Protein AF-A0A1B6KWE9-F1 (afdb_monomer_lite)

Secondary structure (DSSP, 8-state):
-HHHHHHHHHHHHHHHHHHHHHHHHHHHHHHHHHHHHHHHHHHHHHHHHHHHHHHHHHHHHHHHHHHHHHHHHHHHHHHHHHHHHHHHH-SSPPPPPPGGGGGGGGSS---TTTS-----PPP-

Sequence (124 aa):
NSFQRWLESKRREQTQRRLEQEQGRRMEAEQEIMKKETAKLSYALWKHKKDQEKKANELKERQLREEQERQKRVKQQQSQERVTQWMRSSKVKPRPVPSNLGLQSLHGNQPKGFLNSQPWVDPV

Radius of gyration: 43.25 Å; chains: 1; bounding box: 79×37×118 Å

Structure (mmCIF, N/CA/C/O backbone):
data_AF-A0A1B6KWE9-F1
#
_entry.id   AF-A0A1B6KWE9-F1
#
loop_
_atom_site.group_PDB
_atom_site.id
_atom_site.type_symbol
_atom_site.label_atom_id
_atom_site.label_alt_id
_atom_site.label_comp_id
_atom_site.label_asym_id
_atom_site.label_entity_id
_atom_site.label_seq_id
_atom_site.pdbx_PDB_ins_code
_atom_site.Cartn_x
_atom_site.Cartn_y
_atom_site.Cartn_z
_atom_site.occupancy
_atom_site.B_iso_or_equiv
_atom_site.auth_seq_id
_atom_site.auth_comp_id
_atom_site.auth_asym_id
_atom_site.auth_atom_id
_atom_site.pdbx_PDB_model_num
ATOM 1 N N . ASN A 1 1 ? 37.728 7.549 -64.581 1.00 65.94 1 ASN A N 1
ATOM 2 C CA . ASN A 1 1 ? 37.371 6.520 -63.572 1.00 65.94 1 ASN A CA 1
ATOM 3 C C . ASN A 1 1 ? 36.117 6.878 -62.775 1.00 65.94 1 ASN A C 1
ATOM 5 O O . ASN A 1 1 ? 36.203 7.220 -61.602 1.00 65.94 1 ASN A O 1
ATOM 9 N N . SER A 1 2 ? 34.936 6.783 -63.391 1.00 84.25 2 SER A N 1
ATOM 10 C CA . SER A 1 2 ? 33.629 6.951 -62.723 1.00 84.25 2 SER A CA 1
ATOM 11 C C . SER A 1 2 ? 33.244 5.736 -61.865 1.00 84.25 2 SER A C 1
ATOM 13 O O . SER A 1 2 ? 32.685 5.891 -60.784 1.00 84.25 2 SER A O 1
ATOM 15 N N . PHE A 1 3 ? 33.617 4.531 -62.303 1.00 91.62 3 PHE A N 1
ATOM 16 C CA . PHE A 1 3 ? 33.304 3.273 -61.622 1.00 91.62 3 PHE A CA 1
ATOM 17 C C . PHE A 1 3 ? 33.958 3.137 -60.234 1.00 91.62 3 PHE A C 1
ATOM 19 O O . PHE A 1 3 ? 33.297 2.752 -59.275 1.00 91.62 3 PHE A O 1
ATOM 26 N N . GLN A 1 4 ? 35.229 3.532 -60.090 1.00 90.94 4 GLN A N 1
ATOM 27 C CA . GLN A 1 4 ? 35.928 3.506 -58.794 1.00 90.94 4 GLN A CA 1
ATOM 28 C C . GLN A 1 4 ? 35.265 4.433 -57.763 1.00 90.94 4 GLN A C 1
ATOM 30 O O . GLN A 1 4 ? 35.043 4.031 -56.623 1.00 90.94 4 GLN A O 1
ATOM 35 N N . ARG A 1 5 ? 34.859 5.640 -58.182 1.00 90.38 5 ARG A N 1
ATOM 36 C CA . ARG A 1 5 ? 34.135 6.591 -57.321 1.00 90.38 5 ARG A CA 1
ATOM 37 C C . ARG A 1 5 ? 32.779 6.041 -56.872 1.00 90.38 5 ARG A C 1
ATOM 39 O O . ARG A 1 5 ? 32.384 6.236 -55.725 1.00 90.38 5 ARG A O 1
ATOM 46 N N . TRP A 1 6 ? 32.080 5.325 -57.754 1.00 94.00 6 TRP A N 1
ATOM 47 C CA . TRP A 1 6 ? 30.818 4.666 -57.416 1.00 94.00 6 TRP A CA 1
ATOM 48 C C . TRP A 1 6 ? 31.005 3.540 -56.389 1.00 94.00 6 TRP A C 1
ATOM 50 O O . TRP A 1 6 ? 30.255 3.479 -55.415 1.00 94.00 6 TRP A O 1
ATOM 60 N N . LEU A 1 7 ? 32.036 2.701 -56.541 1.00 93.75 7 LEU A N 1
ATOM 61 C CA . LEU A 1 7 ? 32.350 1.646 -55.568 1.00 93.75 7 LEU A CA 1
ATOM 62 C C . LEU A 1 7 ? 32.675 2.210 -54.178 1.00 93.75 7 LEU A C 1
ATOM 64 O O . LEU A 1 7 ? 32.203 1.681 -53.170 1.00 93.75 7 LEU A O 1
ATOM 68 N N . GLU A 1 8 ? 33.443 3.298 -54.107 1.00 93.25 8 GLU A N 1
ATOM 69 C CA . GLU A 1 8 ? 33.732 3.979 -52.840 1.00 93.25 8 GLU A CA 1
ATOM 70 C C . GLU A 1 8 ? 32.474 4.578 -52.207 1.00 93.25 8 GLU A C 1
ATOM 72 O O . GLU A 1 8 ? 32.263 4.431 -51.002 1.00 93.25 8 GLU A O 1
ATOM 77 N N . SER A 1 9 ? 31.612 5.205 -53.012 1.00 92.50 9 SER A N 1
ATOM 78 C CA . SER A 1 9 ? 30.323 5.726 -52.554 1.00 92.50 9 SER A CA 1
ATOM 79 C C . SER A 1 9 ? 29.440 4.613 -51.983 1.00 92.50 9 SER A C 1
ATOM 81 O O . SER A 1 9 ? 28.930 4.755 -50.871 1.00 92.50 9 SER A O 1
ATOM 83 N N . LYS A 1 10 ? 29.344 3.462 -52.662 1.00 95.31 10 LYS A N 1
ATOM 84 C CA . LYS A 1 10 ? 28.581 2.306 -52.171 1.00 95.31 10 LYS A CA 1
ATOM 85 C C . LYS A 1 10 ? 29.159 1.694 -50.902 1.00 95.31 10 LYS A C 1
ATOM 87 O O . LYS A 1 10 ? 28.397 1.316 -50.014 1.00 95.31 10 LYS A O 1
ATOM 92 N N . ARG A 1 11 ? 30.487 1.656 -50.766 1.00 94.69 11 ARG A N 1
ATOM 93 C CA . ARG A 1 11 ? 31.142 1.219 -49.526 1.00 94.69 11 ARG A CA 1
ATOM 94 C C . ARG A 1 11 ? 30.810 2.155 -48.361 1.00 94.69 11 ARG A C 1
ATOM 96 O O . ARG A 1 11 ? 30.473 1.672 -47.286 1.00 94.69 11 ARG A O 1
ATOM 103 N N . ARG A 1 12 ? 30.861 3.476 -48.572 1.00 93.31 12 ARG A N 1
ATOM 104 C CA . ARG A 1 12 ? 30.506 4.474 -47.545 1.00 93.31 12 ARG A CA 1
ATOM 105 C C . ARG A 1 12 ? 29.037 4.376 -47.142 1.00 93.31 12 ARG A C 1
ATOM 107 O O . ARG A 1 12 ? 28.753 4.328 -45.953 1.00 93.31 12 ARG A O 1
ATOM 114 N N . GLU A 1 13 ? 28.135 4.265 -48.114 1.00 93.62 13 GLU A N 1
ATOM 115 C CA . GLU A 1 13 ? 26.696 4.093 -47.877 1.00 93.62 13 GLU A CA 1
ATOM 116 C C . GLU A 1 13 ? 26.413 2.835 -47.041 1.00 93.62 13 GLU A C 1
ATOM 118 O O . GLU A 1 13 ? 25.643 2.872 -46.084 1.00 93.62 13 GLU A O 1
ATOM 123 N N . GLN A 1 14 ? 27.077 1.718 -47.353 1.00 93.75 14 GLN A N 1
ATOM 124 C CA . GLN A 1 14 ? 26.921 0.479 -46.595 1.00 93.75 14 GLN A CA 1
ATOM 125 C C . GLN A 1 14 ? 27.441 0.604 -45.157 1.00 93.75 14 GLN A C 1
ATOM 127 O O . GLN A 1 14 ? 26.786 0.126 -44.230 1.00 93.75 14 GLN A O 1
ATOM 132 N N . THR A 1 15 ? 28.595 1.245 -44.956 1.00 93.19 15 THR A N 1
ATOM 133 C CA . THR A 1 15 ? 29.139 1.498 -43.614 1.00 93.19 15 THR A CA 1
ATOM 134 C C . THR A 1 15 ? 28.220 2.412 -42.809 1.00 93.19 15 THR A C 1
ATOM 136 O O . THR A 1 15 ? 27.950 2.128 -41.645 1.00 93.19 15 THR A O 1
ATOM 139 N N . GLN A 1 16 ? 27.684 3.461 -43.433 1.00 93.88 16 GLN A N 1
ATOM 140 C CA . GLN A 1 16 ? 26.779 4.403 -42.783 1.00 93.88 16 GLN A CA 1
ATOM 141 C C . GLN A 1 16 ? 25.468 3.730 -42.357 1.00 93.88 16 GLN A C 1
ATOM 143 O O . GLN A 1 16 ? 25.084 3.835 -41.198 1.00 93.88 16 GLN A O 1
ATOM 148 N N . ARG A 1 17 ? 24.853 2.923 -43.231 1.00 94.06 17 ARG A N 1
ATOM 149 C CA . ARG A 1 17 ? 23.653 2.140 -42.881 1.00 94.06 17 ARG A CA 1
ATOM 150 C C . ARG A 1 17 ? 23.888 1.175 -41.718 1.00 94.06 17 ARG A C 1
ATOM 152 O O . ARG A 1 17 ? 23.000 0.980 -40.893 1.00 94.06 17 ARG A O 1
ATOM 159 N N . ARG A 1 18 ? 25.071 0.550 -41.646 1.00 94.19 18 ARG A N 1
ATOM 160 C CA . ARG A 1 18 ? 25.431 -0.337 -40.524 1.00 94.19 18 ARG A CA 1
ATOM 161 C C . ARG A 1 18 ? 25.564 0.439 -39.216 1.00 94.19 18 ARG A C 1
ATOM 163 O O . ARG A 1 18 ? 25.043 -0.019 -38.206 1.00 94.19 18 ARG A O 1
ATOM 170 N N . LEU A 1 19 ? 26.212 1.605 -39.247 1.00 95.75 19 LEU A N 1
ATOM 171 C CA . LEU A 1 19 ? 26.346 2.485 -38.083 1.00 95.75 19 LEU A CA 1
ATOM 172 C C . LEU A 1 19 ? 24.983 2.989 -37.597 1.00 95.75 19 LEU A C 1
ATOM 174 O O . LEU A 1 19 ? 24.712 2.931 -36.404 1.00 95.75 19 LEU A O 1
ATOM 178 N N . GLU A 1 20 ? 24.110 3.417 -38.508 1.00 94.00 20 GLU A N 1
ATOM 179 C CA . GLU A 1 20 ? 22.750 3.868 -38.185 1.00 94.00 20 GLU A CA 1
ATOM 180 C C . GLU A 1 20 ? 21.909 2.740 -37.570 1.00 94.00 20 GLU A C 1
ATOM 182 O O . GLU A 1 20 ? 21.239 2.950 -36.561 1.00 94.00 20 GLU A O 1
ATOM 187 N N . GLN A 1 21 ? 21.991 1.517 -38.108 1.00 94.00 21 GLN A N 1
ATOM 188 C CA . GLN A 1 21 ? 21.332 0.352 -37.506 1.00 94.00 21 GLN A CA 1
ATOM 189 C C . GLN A 1 21 ? 21.876 0.023 -36.115 1.00 94.00 21 GLN A C 1
ATOM 191 O O . GLN A 1 21 ? 21.107 -0.323 -35.220 1.00 94.00 21 GLN A O 1
ATOM 196 N N . GLU A 1 22 ? 23.192 0.097 -35.922 1.00 93.75 22 GLU A N 1
ATOM 197 C CA . GLU A 1 22 ? 23.803 -0.177 -34.625 1.00 93.75 22 GLU A CA 1
ATOM 198 C C . GLU A 1 22 ? 23.418 0.887 -33.590 1.00 93.75 22 GLU A C 1
ATOM 200 O O . GLU A 1 22 ? 23.056 0.543 -32.466 1.00 93.75 22 GLU A O 1
ATOM 205 N N . GLN A 1 23 ? 23.419 2.164 -33.978 1.00 93.75 23 GLN A N 1
ATOM 206 C CA . GLN A 1 23 ? 22.947 3.259 -33.132 1.00 93.75 23 GLN A CA 1
ATOM 207 C C . GLN A 1 23 ? 21.463 3.110 -32.793 1.00 93.75 23 GLN A C 1
ATOM 209 O O . GLN A 1 23 ? 21.105 3.233 -31.626 1.00 93.75 23 GLN A O 1
ATOM 214 N N . GLY A 1 24 ? 20.618 2.765 -33.770 1.00 93.56 24 GLY A N 1
ATOM 215 C CA . GLY A 1 24 ? 19.200 2.489 -33.535 1.00 93.56 24 GLY A CA 1
ATOM 216 C C . GLY A 1 24 ? 18.994 1.387 -32.495 1.00 93.56 24 GLY A C 1
ATOM 217 O O . GLY A 1 24 ? 18.290 1.591 -31.511 1.00 93.56 24 GLY A O 1
ATOM 218 N N . ARG A 1 25 ? 19.706 0.261 -32.634 1.00 94.56 25 ARG A N 1
ATOM 219 C CA . ARG A 1 25 ? 19.649 -0.849 -31.666 1.00 94.56 25 ARG A CA 1
ATOM 220 C C . ARG A 1 25 ? 20.130 -0.455 -30.271 1.00 94.56 25 ARG A C 1
ATOM 222 O O . ARG A 1 25 ? 19.560 -0.915 -29.285 1.00 94.56 25 ARG A O 1
ATOM 229 N N . ARG A 1 26 ? 21.176 0.372 -30.170 1.00 93.62 26 ARG A N 1
ATOM 230 C CA . ARG A 1 26 ? 21.675 0.878 -28.878 1.00 93.62 26 ARG A CA 1
ATOM 231 C C . ARG A 1 26 ? 20.641 1.779 -28.205 1.00 93.62 26 ARG A C 1
ATOM 233 O O . ARG A 1 26 ? 20.321 1.547 -27.045 1.00 93.62 26 ARG A O 1
ATOM 240 N N . MET A 1 27 ? 20.062 2.722 -28.946 1.00 94.12 27 MET A N 1
ATOM 241 C CA . MET A 1 27 ? 19.011 3.612 -28.442 1.00 94.12 27 MET A CA 1
ATOM 242 C C . MET A 1 27 ? 17.770 2.833 -27.989 1.00 94.12 27 MET A C 1
ATOM 244 O O . MET A 1 27 ? 17.216 3.116 -26.931 1.00 94.12 27 MET A O 1
ATOM 248 N N . GLU A 1 28 ? 17.343 1.825 -28.753 1.00 95.06 28 GLU A N 1
ATOM 249 C CA . GLU A 1 28 ? 16.236 0.941 -28.367 1.00 95.06 28 GLU A CA 1
ATOM 250 C C . GLU A 1 28 ? 16.553 0.158 -27.086 1.00 95.06 28 GLU A C 1
ATOM 252 O O . GLU A 1 28 ? 15.718 0.082 -26.184 1.00 95.06 28 GLU A O 1
ATOM 257 N N . ALA A 1 29 ? 17.769 -0.384 -26.963 1.00 95.38 29 ALA A N 1
ATOM 258 C CA . ALA A 1 29 ? 18.197 -1.091 -25.760 1.00 95.38 29 ALA A CA 1
ATOM 259 C C . ALA A 1 29 ? 18.222 -0.171 -24.527 1.00 95.38 29 ALA A C 1
ATOM 261 O O . ALA A 1 29 ? 17.745 -0.563 -23.461 1.00 95.38 29 ALA A O 1
ATOM 262 N N . GLU A 1 30 ? 18.721 1.059 -24.671 1.00 95.44 30 GLU A N 1
ATOM 263 C CA . GLU A 1 30 ? 18.717 2.073 -23.610 1.00 95.44 30 GLU A CA 1
ATOM 264 C C . GLU A 1 30 ? 17.291 2.455 -23.195 1.00 95.44 30 GLU A C 1
ATOM 266 O O . GLU A 1 30 ? 16.982 2.503 -22.001 1.00 95.44 30 GLU A O 1
ATOM 271 N N . GLN A 1 31 ? 16.388 2.651 -24.161 1.00 95.38 31 GLN A N 1
ATOM 272 C CA . GLN A 1 31 ? 14.976 2.914 -23.878 1.00 95.38 31 GLN A CA 1
ATOM 273 C C . GLN A 1 31 ? 14.315 1.751 -23.136 1.00 95.38 31 GLN A C 1
ATOM 275 O O . GLN A 1 31 ? 13.553 1.977 -22.196 1.00 95.38 31 GLN A O 1
ATOM 280 N N . GLU A 1 32 ? 14.603 0.508 -23.515 1.00 95.62 32 GLU A N 1
ATOM 281 C CA . GLU A 1 32 ? 14.063 -0.666 -22.829 1.00 95.62 32 GLU A CA 1
ATOM 282 C C . GLU A 1 32 ? 14.596 -0.814 -21.400 1.00 95.62 32 GLU A C 1
ATOM 284 O O . GLU A 1 32 ? 13.845 -1.190 -20.496 1.00 95.62 32 GLU A O 1
ATOM 289 N N . ILE A 1 33 ? 15.866 -0.481 -21.156 1.00 96.50 33 ILE A N 1
ATOM 290 C CA . ILE A 1 33 ? 16.421 -0.437 -19.796 1.00 96.50 33 ILE A CA 1
ATOM 291 C C . ILE A 1 33 ? 15.693 0.629 -18.973 1.00 96.50 33 ILE A C 1
ATOM 293 O O . ILE A 1 33 ? 15.172 0.320 -17.900 1.00 96.50 33 ILE A O 1
ATOM 297 N N . MET A 1 34 ? 15.560 1.842 -19.508 1.00 96.00 34 MET A N 1
ATOM 298 C CA . MET A 1 34 ? 14.884 2.951 -18.833 1.00 96.00 34 MET A CA 1
ATOM 299 C C . MET A 1 34 ? 13.413 2.628 -18.521 1.00 96.00 34 MET A C 1
ATOM 301 O O . MET A 1 34 ? 12.942 2.853 -17.403 1.00 96.00 34 MET A O 1
ATOM 305 N N . LYS A 1 35 ? 12.681 2.007 -19.455 1.00 96.62 35 LYS A N 1
ATOM 306 C CA . LYS A 1 35 ? 11.307 1.528 -19.213 1.00 96.62 35 LYS A CA 1
ATOM 307 C C . LYS A 1 35 ? 11.246 0.504 -18.082 1.00 96.62 35 LYS A C 1
ATOM 309 O O . LYS A 1 35 ? 10.357 0.567 -17.236 1.00 96.62 35 LYS A O 1
ATOM 314 N N . LYS A 1 36 ? 12.190 -0.440 -18.029 1.00 97.00 36 LYS A N 1
ATOM 315 C CA . LYS A 1 36 ? 12.242 -1.435 -16.946 1.00 97.00 36 LYS A CA 1
ATOM 316 C C . LYS A 1 36 ? 12.546 -0.787 -15.600 1.00 97.00 36 LYS A C 1
ATOM 318 O O . LYS A 1 36 ? 11.956 -1.178 -14.596 1.00 97.00 36 LYS A O 1
ATOM 323 N N . GLU A 1 37 ? 13.444 0.188 -15.556 1.00 96.81 37 GLU A N 1
ATOM 324 C CA . GLU A 1 37 ? 13.786 0.906 -14.326 1.00 96.81 37 GLU A CA 1
ATOM 325 C C . GLU A 1 37 ? 12.625 1.762 -13.819 1.00 96.81 37 GLU A C 1
ATOM 327 O O . GLU A 1 37 ? 12.266 1.684 -12.644 1.00 96.81 37 GLU A O 1
ATOM 332 N N . THR A 1 38 ? 11.964 2.501 -14.709 1.00 96.94 38 THR A N 1
ATOM 333 C CA . THR A 1 38 ? 10.769 3.287 -14.369 1.00 96.94 38 THR A CA 1
ATOM 334 C C . THR A 1 38 ? 9.601 2.394 -13.936 1.00 96.94 38 THR A C 1
ATOM 336 O O . THR A 1 38 ? 8.915 2.706 -12.958 1.00 96.94 38 THR A O 1
ATOM 339 N N . ALA A 1 39 ? 9.406 1.233 -14.571 1.00 97.38 39 ALA A N 1
ATOM 340 C CA . ALA A 1 39 ? 8.434 0.229 -14.136 1.00 97.38 39 ALA A CA 1
ATOM 341 C C . ALA A 1 39 ? 8.761 -0.333 -12.738 1.00 97.38 39 ALA A C 1
ATOM 343 O O . ALA A 1 39 ? 7.880 -0.446 -11.886 1.00 97.38 39 ALA A O 1
ATOM 344 N N . LYS A 1 40 ? 10.034 -0.636 -12.455 1.00 97.62 40 LYS A N 1
ATOM 345 C CA . LYS A 1 40 ? 10.467 -1.086 -11.120 1.00 97.62 40 LYS A CA 1
ATOM 346 C C . LYS A 1 40 ? 10.228 -0.017 -10.056 1.00 97.62 40 LYS A C 1
ATOM 348 O O . LYS A 1 40 ? 9.709 -0.333 -8.985 1.00 97.62 40 LYS A O 1
ATOM 353 N N . LEU A 1 41 ? 10.577 1.236 -10.347 1.00 97.50 41 LEU A N 1
ATOM 354 C CA . LEU A 1 41 ? 10.395 2.350 -9.419 1.00 97.50 41 LEU A CA 1
ATOM 355 C C . LEU A 1 41 ? 8.910 2.613 -9.145 1.00 97.50 41 LEU A C 1
ATOM 357 O O . LEU A 1 41 ? 8.506 2.728 -7.989 1.00 97.50 41 LEU A O 1
ATOM 361 N N . SER A 1 42 ? 8.084 2.653 -10.192 1.00 97.62 42 SER A N 1
ATOM 362 C CA . SER A 1 42 ? 6.636 2.845 -10.051 1.00 97.62 42 SER A CA 1
ATOM 363 C C . SER A 1 42 ? 5.983 1.719 -9.248 1.00 97.62 42 SER A C 1
ATOM 365 O O . SER A 1 42 ? 5.176 1.998 -8.358 1.00 97.62 42 SER A O 1
ATOM 367 N N . TYR A 1 43 ? 6.386 0.465 -9.469 1.00 97.56 43 TYR A N 1
ATOM 368 C CA . TYR A 1 43 ? 5.928 -0.662 -8.658 1.00 97.56 43 TYR A CA 1
ATOM 369 C C . TYR A 1 43 ? 6.341 -0.529 -7.186 1.00 97.56 43 TYR A C 1
ATOM 371 O O . TYR A 1 43 ? 5.514 -0.735 -6.296 1.00 97.56 43 TYR A O 1
ATOM 379 N N . ALA A 1 44 ? 7.590 -0.144 -6.907 1.00 98.06 44 ALA A N 1
ATOM 380 C CA . ALA A 1 44 ? 8.066 0.056 -5.539 1.00 98.06 44 ALA A CA 1
ATOM 381 C C . ALA A 1 44 ? 7.273 1.153 -4.807 1.00 98.06 44 ALA A C 1
ATOM 383 O O . ALA A 1 44 ? 6.856 0.957 -3.663 1.00 98.06 44 ALA A O 1
ATOM 384 N N . LEU A 1 45 ? 6.997 2.273 -5.483 1.00 98.06 45 LEU A N 1
ATOM 385 C CA . LEU A 1 45 ? 6.178 3.362 -4.943 1.00 98.06 45 LEU A CA 1
ATOM 386 C C . LEU A 1 45 ? 4.738 2.916 -4.676 1.00 98.06 45 LEU A C 1
ATOM 388 O O . LEU A 1 45 ? 4.189 3.197 -3.609 1.00 98.06 45 LEU A O 1
ATOM 392 N N . TRP A 1 46 ? 4.131 2.193 -5.619 1.00 98.19 46 TRP A N 1
ATOM 393 C CA . TRP A 1 46 ? 2.787 1.645 -5.450 1.00 98.19 46 TRP A CA 1
ATOM 394 C C . TRP A 1 46 ? 2.714 0.688 -4.257 1.00 98.19 46 TRP A C 1
ATOM 396 O O . TRP A 1 46 ? 1.818 0.821 -3.421 1.00 98.19 46 TRP A O 1
ATOM 406 N N . LYS A 1 47 ? 3.686 -0.223 -4.137 1.00 98.12 47 LYS A N 1
ATOM 407 C CA . LYS A 1 47 ? 3.768 -1.174 -3.026 1.00 98.12 47 LYS A CA 1
ATOM 408 C C . LYS A 1 47 ? 3.872 -0.448 -1.688 1.00 98.12 47 LYS A C 1
ATOM 410 O O . LYS A 1 47 ? 3.091 -0.725 -0.784 1.00 98.12 47 LYS A O 1
ATOM 415 N N . HIS A 1 48 ? 4.766 0.534 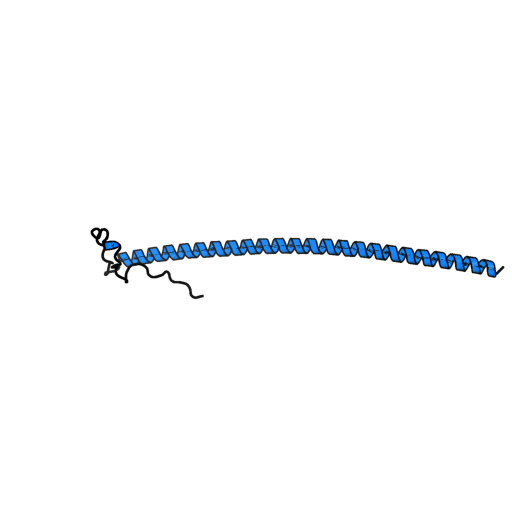-1.586 1.00 97.81 48 HIS A N 1
ATOM 416 C CA . HIS A 1 48 ? 4.919 1.327 -0.369 1.00 97.81 48 HIS A CA 1
ATOM 417 C C . HIS A 1 48 ? 3.623 2.060 0.010 1.00 97.81 48 HIS A C 1
ATOM 419 O O . HIS A 1 48 ? 3.206 2.030 1.168 1.00 97.81 48 HIS A O 1
ATOM 425 N N . LYS A 1 49 ? 2.936 2.665 -0.968 1.00 97.75 49 LYS A N 1
ATOM 426 C CA . LYS A 1 49 ? 1.638 3.317 -0.744 1.00 97.75 49 LYS A CA 1
ATOM 427 C C . LYS A 1 49 ? 0.588 2.325 -0.237 1.00 97.75 49 LYS A C 1
ATOM 429 O O . LYS A 1 49 ? -0.159 2.653 0.682 1.00 97.75 49 LYS A O 1
ATOM 434 N N . LYS A 1 50 ? 0.542 1.116 -0.802 1.00 97.88 50 LYS A N 1
ATOM 435 C CA . LYS A 1 50 ? -0.391 0.068 -0.368 1.00 97.88 50 LYS A CA 1
ATOM 436 C C . LYS A 1 50 ? -0.094 -0.445 1.035 1.00 97.88 50 LYS A C 1
ATOM 438 O O . LYS A 1 50 ? -1.027 -0.619 1.815 1.00 97.88 50 LYS A O 1
ATOM 443 N N . ASP A 1 51 ? 1.176 -0.601 1.387 1.00 97.38 51 ASP A N 1
ATOM 444 C CA . ASP A 1 51 ? 1.574 -0.991 2.740 1.00 97.38 51 ASP A CA 1
ATOM 445 C C . ASP A 1 51 ? 1.199 0.086 3.772 1.00 97.38 51 ASP A C 1
ATOM 447 O O . ASP A 1 51 ? 0.727 -0.236 4.864 1.00 97.38 51 ASP A O 1
ATOM 451 N N . GLN A 1 52 ? 1.350 1.370 3.430 1.00 97.12 52 GLN A N 1
ATOM 452 C CA . GLN A 1 52 ? 0.903 2.475 4.285 1.00 97.12 52 GLN A CA 1
ATOM 453 C C . GLN A 1 52 ? -0.621 2.507 4.451 1.00 97.12 52 GLN A C 1
ATOM 455 O O . GLN A 1 52 ? -1.111 2.656 5.569 1.00 97.12 52 GLN A O 1
ATOM 460 N N . GLU A 1 53 ? -1.369 2.337 3.360 1.00 97.06 53 GLU A N 1
ATOM 461 C CA . GLU A 1 53 ? -2.834 2.286 3.380 1.00 97.06 53 GLU A CA 1
ATOM 462 C C . GLU A 1 53 ? -3.338 1.127 4.251 1.00 97.06 53 GLU A C 1
ATOM 464 O O . GLU A 1 53 ? -4.224 1.314 5.086 1.00 97.06 53 GLU A O 1
ATOM 469 N N . LYS A 1 54 ? -2.714 -0.050 4.129 1.00 97.00 54 LYS A N 1
ATOM 470 C CA . LYS A 1 54 ? -3.027 -1.217 4.955 1.00 97.00 54 LYS A CA 1
ATOM 471 C C . LYS A 1 54 ? -2.805 -0.934 6.441 1.00 97.00 54 LYS A C 1
ATOM 473 O O . LYS A 1 54 ? -3.722 -1.135 7.232 1.00 97.00 54 LYS A O 1
ATOM 478 N N . LYS A 1 55 ? -1.638 -0.400 6.817 1.00 96.56 55 LYS A N 1
ATOM 479 C CA . LYS A 1 55 ? -1.336 -0.034 8.214 1.00 96.56 55 LYS A CA 1
ATOM 480 C C . LYS A 1 55 ? -2.316 1.002 8.768 1.00 96.56 55 LYS A C 1
ATOM 482 O O . LYS A 1 55 ? -2.727 0.910 9.922 1.00 96.56 55 LYS A O 1
ATOM 487 N N . ALA A 1 56 ? -2.705 1.985 7.956 1.00 96.56 56 ALA A N 1
ATOM 488 C CA . ALA A 1 56 ? -3.680 2.995 8.357 1.00 96.56 56 ALA A CA 1
ATOM 489 C C . ALA A 1 56 ? -5.070 2.385 8.595 1.00 96.56 56 ALA A C 1
ATOM 491 O O . ALA A 1 56 ? -5.735 2.742 9.567 1.00 96.56 56 ALA A O 1
ATOM 492 N N . ASN A 1 57 ? -5.501 1.449 7.745 1.00 96.38 57 ASN A N 1
ATOM 493 C CA . ASN A 1 57 ? -6.765 0.739 7.931 1.00 96.38 57 ASN A CA 1
ATOM 494 C C . ASN A 1 57 ? -6.737 -0.165 9.167 1.00 96.38 57 ASN A C 1
ATOM 496 O O . ASN A 1 57 ? -7.668 -0.110 9.963 1.00 96.38 57 ASN A O 1
ATOM 500 N N . GLU A 1 58 ? -5.656 -0.914 9.387 1.00 96.56 58 GLU A N 1
ATOM 501 C CA . GLU A 1 58 ? -5.482 -1.737 10.592 1.00 96.56 58 GLU A CA 1
ATOM 502 C C . GLU A 1 58 ? -5.560 -0.891 11.874 1.00 96.56 58 GLU A C 1
ATOM 504 O O . GLU A 1 58 ? -6.223 -1.275 12.840 1.00 96.56 58 GLU A O 1
ATOM 509 N N . LEU A 1 59 ? -4.946 0.299 11.876 1.00 96.19 59 LEU A N 1
ATOM 510 C CA . LEU A 1 59 ? -5.032 1.225 13.004 1.00 96.19 59 LEU A CA 1
ATOM 511 C C . LEU A 1 59 ? -6.465 1.732 13.224 1.00 96.19 59 LEU A C 1
ATOM 513 O O . LEU A 1 59 ? -6.934 1.749 14.361 1.00 96.19 59 LEU A O 1
ATOM 517 N N . LYS A 1 60 ? -7.173 2.112 12.153 1.00 96.38 60 LYS A N 1
ATOM 518 C CA . LYS A 1 60 ? -8.575 2.555 12.232 1.00 96.38 60 LYS A CA 1
ATOM 519 C C . LYS A 1 60 ? -9.490 1.453 12.758 1.00 96.38 60 LYS A C 1
ATOM 521 O O . LYS A 1 60 ? -10.319 1.710 13.625 1.00 96.38 60 LYS A O 1
ATOM 526 N N . GLU A 1 61 ? -9.332 0.226 12.271 1.00 96.25 61 GLU A N 1
ATOM 527 C CA . GLU A 1 61 ? -10.107 -0.917 12.754 1.00 96.25 61 GLU A CA 1
ATOM 528 C C . GLU A 1 61 ? -9.842 -1.208 14.228 1.00 96.25 61 GLU A C 1
ATOM 530 O O . GLU A 1 61 ? -10.770 -1.527 14.971 1.00 96.25 61 GLU A O 1
ATOM 535 N N . ARG A 1 62 ? -8.583 -1.099 14.663 1.00 95.75 62 ARG A N 1
ATOM 536 C CA . ARG A 1 62 ? -8.228 -1.267 16.070 1.00 95.75 62 ARG A CA 1
ATOM 537 C C . ARG A 1 62 ? -8.894 -0.199 16.938 1.00 95.75 62 ARG A C 1
ATOM 539 O O . ARG A 1 62 ? -9.509 -0.548 17.939 1.00 95.75 62 ARG A O 1
ATOM 546 N N . GLN A 1 63 ? -8.826 1.069 16.533 1.00 96.12 63 GLN A N 1
ATOM 547 C CA . GLN A 1 63 ? -9.483 2.171 17.244 1.00 96.12 63 GLN A CA 1
ATOM 548 C C . GLN A 1 63 ? -11.001 1.975 17.320 1.00 96.12 63 GLN A C 1
ATOM 550 O O . GLN A 1 63 ? -11.598 2.177 18.374 1.00 96.12 63 GLN A O 1
ATOM 555 N N . LEU A 1 64 ? 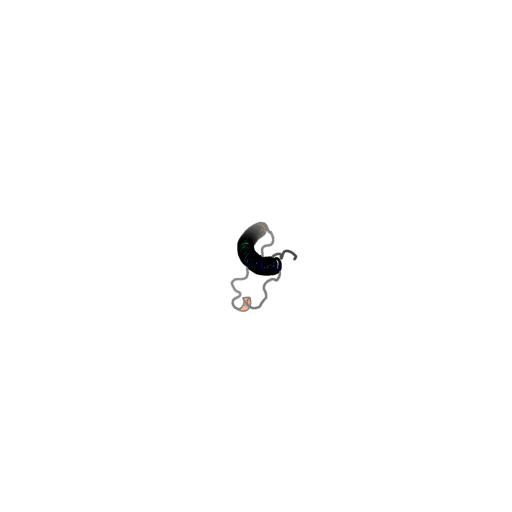-11.627 1.525 16.228 1.00 96.00 64 LEU A N 1
ATOM 556 C CA . LEU A 1 64 ? -13.058 1.233 16.205 1.00 96.00 64 LEU A CA 1
ATOM 557 C C . LEU A 1 64 ? -13.423 0.105 17.180 1.00 96.00 64 LEU A C 1
ATOM 559 O O . LEU A 1 64 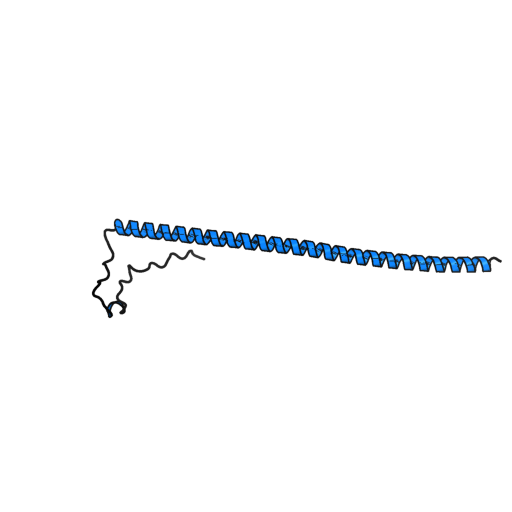? -14.410 0.220 17.905 1.00 96.00 64 LEU A O 1
ATOM 563 N N . ARG A 1 65 ? -12.627 -0.971 17.227 1.00 95.12 65 ARG A N 1
ATOM 564 C CA . ARG A 1 65 ? -12.834 -2.077 18.175 1.00 95.12 65 ARG A CA 1
ATOM 565 C C . ARG A 1 65 ? -12.677 -1.622 19.624 1.00 95.12 65 ARG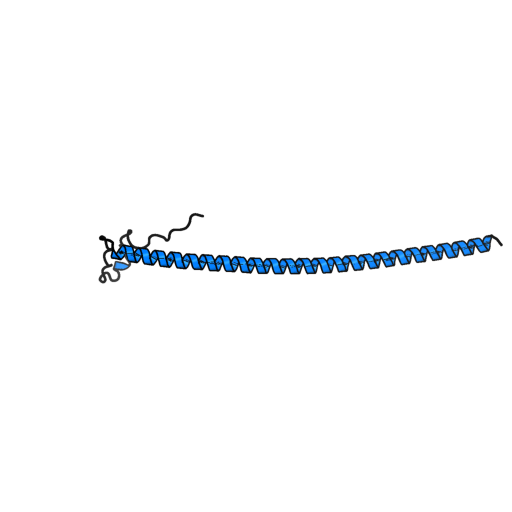 A C 1
ATOM 567 O O . ARG A 1 65 ? -13.541 -1.925 20.442 1.00 95.12 65 ARG A O 1
ATOM 574 N N . GLU A 1 66 ? -11.624 -0.866 19.930 1.00 95.88 66 GLU A N 1
ATOM 575 C CA . GLU A 1 66 ? -11.393 -0.309 21.271 1.00 95.88 66 GLU A CA 1
ATOM 576 C C . GLU A 1 66 ? -12.555 0.605 21.705 1.00 95.88 66 GLU A C 1
ATOM 578 O O . GLU A 1 66 ? -13.039 0.504 22.834 1.00 95.88 66 GLU A O 1
ATOM 583 N N . GLU A 1 67 ? -13.077 1.432 20.795 1.00 95.38 67 GLU A N 1
ATOM 584 C CA . GLU A 1 67 ? -14.233 2.289 21.067 1.00 95.38 67 GLU A CA 1
ATOM 585 C C . GLU A 1 67 ? -15.511 1.479 21.321 1.00 95.38 67 GLU A C 1
ATOM 587 O O . GLU A 1 67 ? -16.236 1.741 22.285 1.00 95.38 67 GLU A O 1
ATOM 592 N N . GLN A 1 68 ? -15.780 0.456 20.507 1.00 94.62 68 GLN A N 1
ATOM 593 C CA . GLN A 1 68 ? -16.927 -0.430 20.710 1.00 94.62 68 GLN A CA 1
ATOM 594 C C . GLN A 1 68 ? -16.847 -1.170 22.050 1.00 94.62 68 GLN A C 1
ATOM 596 O O . GLN A 1 68 ? -17.851 -1.281 22.756 1.00 94.62 68 GLN A O 1
ATOM 601 N N . GLU A 1 69 ? -15.669 -1.662 22.436 1.00 94.31 69 GLU A N 1
ATOM 602 C CA . GLU A 1 69 ? -15.475 -2.290 23.744 1.00 94.31 69 GLU A CA 1
ATOM 603 C C . GLU A 1 69 ? -15.690 -1.306 24.891 1.00 94.31 69 GLU A C 1
ATOM 605 O O . GLU A 1 69 ? -16.360 -1.641 25.873 1.00 94.31 69 GLU A O 1
ATOM 610 N N . ARG A 1 70 ? -15.179 -0.077 24.764 1.00 94.56 70 ARG A N 1
ATOM 611 C CA . ARG A 1 70 ? -15.398 0.986 25.747 1.00 94.56 70 ARG A CA 1
ATOM 612 C C . ARG A 1 70 ? -16.888 1.261 25.927 1.00 94.56 70 ARG A C 1
ATOM 614 O O . ARG A 1 70 ? -17.378 1.261 27.057 1.00 94.56 70 ARG A O 1
ATOM 621 N N . GLN A 1 71 ? -17.628 1.413 24.831 1.00 93.44 71 GLN A N 1
ATOM 622 C CA . GLN A 1 71 ? -19.075 1.623 24.871 1.00 93.44 71 GLN A CA 1
ATOM 623 C C . GLN A 1 71 ? -19.816 0.436 25.493 1.00 93.44 71 GLN A C 1
ATOM 625 O O . GLN A 1 71 ? -20.721 0.642 26.302 1.00 93.44 71 GLN A O 1
ATOM 630 N N . LYS A 1 72 ? -19.417 -0.805 25.182 1.00 92.12 72 LYS A N 1
ATOM 631 C CA . LYS A 1 72 ? -19.987 -2.007 25.813 1.00 92.12 72 LYS A CA 1
ATOM 632 C C . LYS A 1 72 ? -19.788 -1.995 27.328 1.00 92.12 72 LYS A C 1
ATOM 634 O O . LYS A 1 72 ? -20.746 -2.248 28.055 1.00 92.12 72 LYS A O 1
ATOM 639 N N . ARG A 1 73 ? -18.591 -1.651 27.814 1.00 92.19 73 ARG A N 1
ATOM 640 C CA . ARG A 1 73 ? -18.305 -1.551 29.258 1.00 92.19 73 ARG A CA 1
ATOM 641 C C . ARG A 1 73 ? -19.161 -0.481 29.933 1.00 92.19 73 ARG A C 1
ATOM 643 O O . ARG A 1 73 ? -19.755 -0.753 30.972 1.00 92.19 73 ARG A O 1
ATOM 650 N N . VAL A 1 74 ? -19.284 0.696 29.319 1.00 93.69 74 VAL A N 1
ATOM 651 C CA . VAL A 1 74 ? -20.141 1.778 29.833 1.00 93.69 74 VAL A CA 1
ATOM 652 C C . VAL A 1 74 ? -21.607 1.341 29.885 1.00 93.69 74 VAL A C 1
ATOM 654 O O . VAL A 1 74 ? -22.252 1.497 30.919 1.00 93.69 74 VAL A O 1
ATOM 657 N N . LYS A 1 75 ? -22.131 0.725 28.814 1.00 89.88 75 LYS A N 1
ATOM 658 C CA . LYS A 1 75 ? -23.503 0.185 28.786 1.00 89.88 75 LYS A CA 1
ATOM 659 C C . LYS A 1 75 ? -23.727 -0.850 29.896 1.00 89.88 75 LYS A C 1
ATOM 661 O O . LYS A 1 75 ? -24.764 -0.820 30.555 1.00 89.88 75 LYS A O 1
ATOM 666 N N . GLN A 1 76 ? -22.762 -1.742 30.131 1.00 89.56 76 GLN A N 1
ATOM 667 C CA . GLN A 1 76 ? -22.837 -2.742 31.202 1.00 89.56 76 GLN A CA 1
ATOM 668 C C . GLN A 1 76 ? -22.873 -2.099 32.593 1.00 89.56 76 GLN A C 1
ATOM 670 O O . GLN A 1 76 ? -23.728 -2.466 33.398 1.00 89.56 76 GLN A O 1
ATOM 675 N N . GLN A 1 77 ? -22.006 -1.119 32.864 1.00 91.88 77 GLN A N 1
ATOM 676 C CA . GLN A 1 77 ? -21.994 -0.389 34.138 1.00 91.88 77 GLN A CA 1
ATOM 677 C C . GLN A 1 77 ? -23.323 0.334 34.379 1.00 91.88 77 GLN A C 1
ATOM 679 O O . GLN A 1 77 ? -23.960 0.126 35.408 1.00 91.88 77 GLN A O 1
ATOM 684 N N . GLN A 1 78 ? -23.809 1.083 33.385 1.00 90.75 78 GLN A N 1
ATOM 685 C CA . GLN A 1 78 ? -25.102 1.766 33.468 1.00 90.75 78 GLN A CA 1
ATOM 686 C C . GLN A 1 78 ? -26.259 0.786 33.695 1.00 90.75 78 GLN A C 1
ATOM 688 O O . GLN A 1 78 ? -27.182 1.069 34.458 1.00 90.75 78 GLN A O 1
ATOM 693 N N . SER A 1 79 ? -26.225 -0.383 33.049 1.00 87.00 79 SER A N 1
ATOM 694 C CA . SER A 1 79 ? -27.223 -1.429 33.270 1.00 87.00 79 SER A CA 1
ATOM 695 C C . SER A 1 79 ? -27.194 -1.934 34.714 1.00 87.00 79 SER A C 1
ATOM 697 O O . SER A 1 79 ? -28.249 -2.057 35.334 1.00 87.00 79 SER A O 1
ATOM 699 N N . GLN A 1 80 ? -26.010 -2.205 35.272 1.00 86.94 80 GLN A N 1
ATOM 700 C CA . GLN A 1 80 ? -25.864 -2.652 36.662 1.00 86.94 80 GLN A CA 1
ATOM 701 C C . GLN A 1 80 ? -26.345 -1.595 37.662 1.00 86.94 80 GLN A C 1
ATOM 703 O O . GLN A 1 80 ? -27.047 -1.927 38.621 1.00 86.94 80 GLN A O 1
ATOM 708 N N . GLU A 1 81 ? -26.026 -0.323 37.428 1.00 89.50 81 GLU A N 1
ATOM 709 C CA . GLU A 1 81 ? -26.492 0.795 38.252 1.00 89.50 81 GLU A CA 1
ATOM 710 C C . GLU A 1 81 ? -28.017 0.904 38.238 1.00 89.50 81 GLU A C 1
ATOM 712 O O . GLU A 1 81 ? -28.636 0.972 39.301 1.00 89.50 81 GLU A O 1
ATOM 717 N N . ARG A 1 82 ? -28.641 0.831 37.053 1.00 85.12 82 ARG A N 1
ATOM 718 C CA . ARG A 1 82 ? -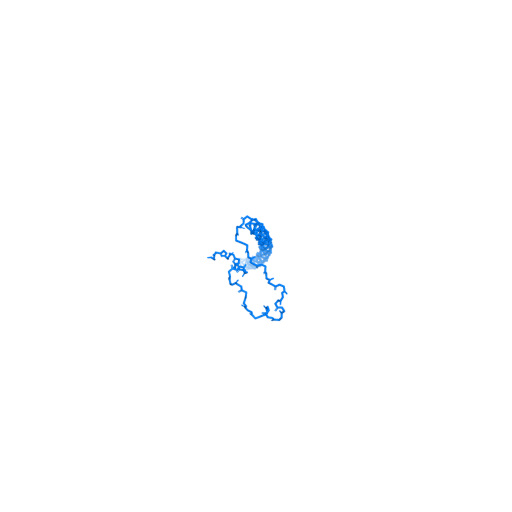30.107 0.853 36.920 1.00 85.12 82 ARG A CA 1
ATOM 719 C C . ARG A 1 82 ? -30.764 -0.330 37.619 1.00 85.12 82 ARG A C 1
ATOM 721 O O . ARG A 1 82 ? -31.754 -0.135 38.319 1.00 85.12 82 ARG A O 1
ATOM 728 N N . VAL A 1 83 ? -30.215 -1.538 37.473 1.00 83.69 83 VAL A N 1
ATOM 729 C CA . VAL A 1 83 ? -30.714 -2.731 38.180 1.00 83.69 83 VAL A CA 1
ATOM 730 C C . VAL A 1 83 ? -30.612 -2.534 39.690 1.00 83.69 83 VAL A C 1
ATOM 732 O O . VAL A 1 83 ? -31.574 -2.789 40.410 1.00 83.69 83 VAL A O 1
ATOM 735 N N . THR A 1 84 ? -29.484 -2.019 40.179 1.00 84.81 84 THR A N 1
ATOM 736 C CA . THR A 1 84 ? -29.281 -1.735 41.607 1.00 84.81 84 THR A CA 1
ATOM 737 C C . THR A 1 84 ? -30.278 -0.690 42.110 1.00 84.81 84 THR A C 1
ATOM 739 O O . THR A 1 84 ? -30.885 -0.864 43.167 1.00 84.81 84 THR A O 1
ATOM 742 N N . GLN A 1 85 ? -30.492 0.384 41.350 1.00 87.06 85 GLN A N 1
ATOM 743 C CA . GLN A 1 85 ? -31.453 1.431 41.688 1.00 87.06 85 GLN A CA 1
ATOM 744 C C . GLN A 1 85 ? -32.888 0.891 41.719 1.00 87.06 85 GLN A C 1
ATOM 746 O O . GLN A 1 85 ? -33.617 1.153 42.676 1.00 87.06 85 GLN A O 1
ATOM 751 N N . TRP A 1 86 ? -33.272 0.088 40.725 1.00 82.44 86 TRP A N 1
ATOM 752 C CA . TRP A 1 86 ? -34.574 -0.574 40.672 1.00 82.44 86 TRP A CA 1
ATOM 753 C C . TRP A 1 86 ? -34.777 -1.537 41.846 1.00 82.44 86 TRP A C 1
ATOM 755 O O . TRP A 1 86 ? -35.816 -1.510 42.495 1.00 82.44 86 TRP A O 1
ATOM 765 N N . MET A 1 87 ? -33.764 -2.325 42.203 1.00 81.12 87 MET A N 1
ATOM 766 C CA . MET A 1 87 ? -33.803 -3.227 43.361 1.00 81.12 87 MET A CA 1
ATOM 767 C C . MET A 1 87 ? -33.967 -2.488 44.698 1.00 81.12 87 MET A C 1
ATOM 769 O O . MET A 1 87 ? -34.574 -3.022 45.630 1.00 81.12 87 MET A O 1
ATOM 773 N N . ARG A 1 88 ? -33.444 -1.257 44.809 1.00 81.94 88 ARG A N 1
ATOM 774 C CA . ARG A 1 88 ? -33.613 -0.405 45.999 1.00 81.94 88 ARG A CA 1
ATOM 775 C C . ARG A 1 88 ? -35.034 0.146 46.125 1.00 81.94 88 ARG A C 1
ATOM 777 O O . ARG A 1 88 ? -35.548 0.191 47.240 1.00 81.94 88 ARG A O 1
ATOM 784 N N . SER A 1 89 ? -35.651 0.562 45.018 1.00 82.94 89 SER A N 1
ATOM 785 C CA . SER A 1 89 ? -36.984 1.187 45.006 1.00 82.94 89 SER A CA 1
ATOM 786 C C . SER A 1 89 ? -38.142 0.202 44.803 1.00 82.94 89 SER A C 1
ATOM 788 O O . SER A 1 89 ? -39.290 0.539 45.097 1.00 82.94 89 SER A O 1
ATOM 790 N N . SER A 1 90 ? -37.870 -1.013 44.323 1.00 75.50 90 SER A N 1
ATOM 791 C CA . SER A 1 90 ? -38.893 -2.026 44.070 1.00 75.50 90 SER A CA 1
ATOM 792 C C . SER A 1 90 ? -39.532 -2.522 45.369 1.00 75.50 90 SER A C 1
ATOM 794 O O . SER A 1 90 ? -38.858 -2.954 46.308 1.00 75.50 90 SER A O 1
ATOM 796 N N . LYS A 1 91 ? -40.870 -2.532 45.387 1.00 72.31 91 LYS A N 1
ATOM 797 C CA . LYS A 1 91 ? -41.680 -3.165 46.442 1.00 72.31 91 LYS A CA 1
ATOM 798 C C . LYS A 1 91 ? -41.577 -4.696 46.413 1.00 72.31 91 LYS A C 1
ATOM 800 O O . LYS A 1 91 ? -41.815 -5.341 47.429 1.00 72.31 91 LYS A O 1
ATOM 805 N N . VAL A 1 92 ? -41.214 -5.275 45.266 1.00 68.44 92 VAL A N 1
ATOM 806 C CA . VAL A 1 92 ? -41.056 -6.721 45.066 1.00 68.44 92 VAL A CA 1
ATOM 807 C C . VAL A 1 92 ? -39.566 -7.027 44.972 1.00 68.44 92 VAL A C 1
ATOM 809 O O . VAL A 1 92 ? -38.932 -6.771 43.948 1.00 68.44 92 VAL A O 1
ATOM 812 N N . LYS A 1 93 ? -38.996 -7.551 46.060 1.00 64.31 93 LYS A N 1
ATOM 813 C CA . LYS A 1 93 ? -37.598 -7.994 46.105 1.00 64.31 93 LYS A CA 1
ATOM 814 C C . LYS A 1 93 ? -37.530 -9.498 45.817 1.00 64.31 93 LYS A C 1
ATOM 816 O O . LYS A 1 93 ? -38.371 -10.233 46.346 1.00 64.31 93 LYS A O 1
ATOM 821 N N . PRO A 1 94 ? -36.561 -9.981 45.017 1.00 64.88 94 PRO A N 1
ATOM 822 C CA . PRO A 1 94 ? -36.330 -11.413 44.887 1.00 64.88 94 PRO A CA 1
ATOM 823 C C . PRO A 1 94 ? -36.066 -12.001 46.270 1.00 64.88 94 PRO A C 1
ATOM 825 O O . PRO A 1 94 ? -35.338 -11.419 47.079 1.00 64.88 94 PRO A O 1
ATOM 828 N N . ARG A 1 95 ? -36.689 -13.146 46.555 1.00 62.16 95 ARG A N 1
ATOM 829 C CA . ARG A 1 95 ? -36.454 -13.840 47.821 1.00 62.16 95 ARG A CA 1
ATOM 830 C C . ARG A 1 95 ? -34.973 -14.232 47.880 1.00 62.16 95 ARG A C 1
ATOM 832 O O . ARG A 1 95 ? -34.481 -14.786 46.894 1.00 62.16 95 ARG A O 1
ATOM 839 N N . PRO A 1 96 ? -34.263 -13.950 48.988 1.00 64.06 96 PRO A N 1
ATOM 840 C CA . PRO A 1 96 ? -32.899 -14.425 49.149 1.00 64.06 96 PRO A CA 1
ATOM 841 C C . PRO A 1 96 ? -32.896 -15.945 48.999 1.00 64.06 96 PRO A C 1
ATOM 843 O O . PRO A 1 96 ? -33.782 -16.629 49.520 1.00 64.06 96 PRO A O 1
ATOM 846 N N . VAL A 1 97 ? -31.927 -16.463 48.245 1.00 60.31 97 VAL A N 1
ATOM 847 C CA . VAL A 1 97 ? -31.765 -17.908 48.095 1.00 60.31 97 VAL A CA 1
ATOM 848 C C . VAL A 1 97 ? -31.514 -18.478 49.496 1.00 60.31 97 VAL A C 1
ATOM 850 O O . VAL A 1 97 ? -30.624 -17.977 50.188 1.00 60.31 97 VAL A O 1
ATOM 853 N N . PRO A 1 98 ? -32.298 -19.466 49.961 1.00 63.44 98 PRO A N 1
ATOM 854 C CA . PRO A 1 98 ? -32.100 -20.029 51.286 1.00 63.44 98 PRO A CA 1
ATOM 855 C C . PRO A 1 98 ? -30.686 -20.609 51.404 1.00 63.44 98 PRO A C 1
ATOM 857 O O . PRO A 1 98 ? -30.319 -21.516 50.660 1.00 63.44 98 PRO A O 1
ATOM 860 N N . SER A 1 99 ? -29.916 -20.105 52.373 1.00 60.69 99 SER A N 1
ATOM 861 C CA . SER A 1 99 ? -28.558 -20.568 52.723 1.00 60.69 99 SER A CA 1
ATOM 862 C C . SER A 1 99 ? -28.500 -22.078 53.030 1.00 60.69 99 SER A C 1
ATOM 864 O O . SER A 1 99 ? -27.470 -22.730 52.901 1.00 60.69 99 SER A O 1
ATOM 866 N N . ASN A 1 100 ? -29.647 -22.660 53.384 1.00 63.69 100 ASN A N 1
ATOM 867 C CA . ASN A 1 100 ? -29.759 -23.990 53.973 1.00 63.69 100 ASN A CA 1
ATOM 868 C C . ASN A 1 100 ? -29.903 -25.115 52.930 1.00 63.69 100 ASN A C 1
ATOM 870 O O . ASN A 1 100 ? -30.174 -26.253 53.301 1.00 63.69 100 ASN A O 1
ATOM 874 N N . LEU A 1 101 ? -29.789 -24.820 51.630 1.00 59.34 101 LEU A N 1
ATOM 875 C CA . LEU A 1 101 ? -30.140 -25.781 50.577 1.00 59.34 101 LEU A CA 1
ATOM 876 C C . LEU A 1 101 ? -29.073 -26.844 50.283 1.00 59.34 101 LEU A C 1
ATOM 878 O O . LEU A 1 101 ? -29.383 -27.785 49.557 1.00 59.34 101 LEU A O 1
ATOM 882 N N . GLY A 1 102 ? -27.854 -26.752 50.828 1.00 67.56 102 GLY A N 1
ATOM 883 C CA . GLY A 1 102 ? -26.809 -27.771 50.630 1.00 67.56 102 GLY A CA 1
ATOM 884 C C . GLY A 1 102 ? -26.720 -28.275 49.175 1.00 67.56 102 GLY A C 1
ATOM 885 O O . GLY A 1 102 ? -26.844 -27.495 48.228 1.00 67.56 102 GLY A O 1
ATOM 886 N N . LEU A 1 103 ? -26.594 -29.593 48.984 1.00 61.56 103 LEU A N 1
ATOM 887 C CA . LEU A 1 103 ? -26.592 -30.257 47.667 1.00 61.56 103 LEU A CA 1
ATOM 888 C C . LEU A 1 103 ? -27.928 -30.151 46.896 1.00 61.56 103 LEU A C 1
ATOM 890 O O . LEU A 1 103 ? -27.944 -30.364 45.688 1.00 61.56 103 LEU A O 1
ATOM 894 N N . GLN A 1 104 ? -29.044 -29.785 47.540 1.00 57.19 104 GLN A N 1
ATOM 895 C CA . GLN A 1 104 ? -30.338 -29.603 46.861 1.00 57.19 104 GLN A CA 1
ATOM 896 C C . GLN A 1 104 ? -30.385 -28.329 46.004 1.00 57.19 104 GLN A C 1
ATOM 898 O O . GLN A 1 104 ? -31.191 -28.241 45.082 1.00 57.19 104 GLN A O 1
ATOM 903 N N . SER A 1 105 ? -29.491 -27.364 46.246 1.00 57.66 105 SER A N 1
ATOM 904 C CA . SER A 1 105 ? -29.338 -26.174 45.394 1.00 57.66 105 SER A CA 1
ATOM 905 C C . SER A 1 105 ? -28.845 -26.494 43.972 1.00 57.66 105 SER A C 1
ATOM 907 O O . SER A 1 105 ? -29.094 -25.714 43.054 1.00 57.66 105 SER A O 1
ATOM 909 N N . LEU A 1 106 ? -28.210 -27.659 43.770 1.00 56.91 106 LEU A N 1
ATOM 910 C CA . LEU A 1 106 ? -27.804 -28.169 42.453 1.00 56.91 106 LEU A CA 1
ATOM 911 C C . LEU A 1 106 ? -28.993 -28.703 41.638 1.00 56.91 106 LEU A C 1
ATOM 913 O O . LEU A 1 106 ? -28.935 -28.742 40.411 1.00 56.91 106 LEU A O 1
ATOM 917 N N . HIS A 1 107 ? -30.097 -29.074 42.296 1.00 55.47 107 HIS A N 1
ATOM 918 C CA . HIS A 1 107 ? -31.300 -29.597 41.650 1.00 55.47 107 HIS A CA 1
ATOM 919 C C . HIS A 1 107 ? -32.246 -28.466 41.216 1.00 55.47 107 HIS A C 1
ATOM 921 O O . HIS A 1 107 ? -33.366 -28.369 41.702 1.00 55.47 107 HIS A O 1
ATOM 927 N N . GLY A 1 108 ? -31.789 -27.598 40.308 1.00 54.66 108 GLY A N 1
ATOM 928 C CA . GLY A 1 108 ? -32.599 -26.928 39.272 1.00 54.66 108 GLY A CA 1
ATOM 929 C C . GLY A 1 108 ? -33.827 -26.073 39.640 1.00 54.66 108 GLY A C 1
ATOM 930 O O . GLY A 1 108 ? -34.399 -25.457 38.745 1.00 54.66 108 GLY A O 1
ATOM 931 N N . ASN A 1 109 ? -34.243 -25.965 40.902 1.00 55.84 109 ASN A N 1
ATOM 932 C CA . ASN A 1 109 ? -35.419 -25.195 41.320 1.00 55.84 109 ASN A CA 1
ATOM 933 C C . ASN A 1 109 ? -35.061 -23.734 41.620 1.00 55.84 109 ASN A C 1
ATOM 935 O O . ASN A 1 109 ? -35.469 -23.163 42.632 1.00 55.84 109 ASN A O 1
ATOM 939 N N . GLN A 1 110 ? -34.286 -23.105 40.733 1.00 56.41 110 GLN A N 1
ATOM 940 C CA . GLN A 1 110 ? -34.167 -21.653 40.755 1.00 56.41 110 GLN A CA 1
ATOM 941 C C . GLN A 1 110 ? -35.441 -21.039 40.157 1.00 56.41 110 GLN A C 1
ATOM 943 O O . GLN A 1 110 ? -35.908 -21.496 39.110 1.00 56.41 110 GLN A O 1
ATOM 948 N N . PRO A 1 111 ? -36.036 -20.008 40.787 1.00 55.47 111 PRO A N 1
ATOM 949 C CA . PRO A 1 111 ? -37.175 -19.318 40.203 1.00 55.47 111 PRO A CA 1
ATOM 950 C C . PRO A 1 111 ? -36.757 -18.727 38.852 1.00 55.47 111 PRO A C 1
ATOM 952 O O . PRO A 1 111 ? -35.946 -17.803 38.796 1.00 55.47 111 PRO A O 1
ATOM 955 N N . LYS A 1 112 ? -37.352 -19.247 37.768 1.00 54.94 112 LYS A N 1
ATOM 956 C CA . LYS A 1 112 ? -37.094 -18.879 36.359 1.00 54.94 112 LYS A CA 1
ATOM 957 C C . LYS A 1 112 ? -37.224 -17.377 36.041 1.00 54.94 112 LYS A C 1
ATOM 959 O O . LYS A 1 112 ? -36.922 -16.974 34.928 1.00 54.94 112 LYS A O 1
ATOM 964 N N . GLY A 1 113 ? -37.699 -16.557 36.980 1.00 53.88 113 GLY A N 1
ATOM 965 C CA . GLY A 1 113 ? -38.010 -15.145 36.757 1.00 53.88 113 GLY A CA 1
ATOM 966 C C . GLY A 1 113 ? -36.955 -14.128 37.203 1.00 53.88 113 GLY A C 1
ATOM 967 O O . GLY A 1 113 ? -37.102 -12.967 36.844 1.00 53.88 113 GLY A O 1
ATOM 968 N N . PHE A 1 114 ? -35.931 -14.503 37.986 1.00 52.94 114 PHE A N 1
ATOM 969 C CA . PHE A 1 114 ? -35.058 -13.501 38.637 1.00 52.94 114 PHE A CA 1
ATOM 970 C C . PHE A 1 114 ? -33.558 -13.614 38.355 1.00 52.94 114 PHE A C 1
ATOM 972 O O . PHE A 1 114 ? -32.834 -12.651 38.601 1.00 52.94 114 PHE A O 1
ATOM 979 N N . LEU A 1 115 ? -33.077 -14.739 37.827 1.00 55.31 115 LEU A N 1
ATOM 980 C CA . LEU A 1 115 ? -31.674 -14.894 37.454 1.00 55.31 115 LEU A CA 1
ATOM 981 C C . LEU A 1 115 ? -31.554 -14.969 35.936 1.00 55.31 115 LEU A C 1
ATOM 983 O O . LEU A 1 115 ? -31.912 -15.966 35.319 1.00 55.31 115 LEU A O 1
ATOM 987 N N . ASN A 1 116 ? -30.982 -13.899 35.387 1.00 52.56 116 ASN A N 1
ATOM 988 C CA . ASN A 1 116 ? -30.488 -13.767 34.023 1.00 52.56 116 ASN A CA 1
ATOM 989 C C . ASN A 1 116 ? -31.548 -13.427 32.961 1.00 52.56 116 ASN A C 1
ATOM 991 O O . ASN A 1 116 ? -31.913 -14.251 32.123 1.00 52.56 116 ASN A O 1
ATOM 995 N N . SER A 1 117 ? -31.976 -12.159 32.930 1.00 59.31 117 SER A N 1
ATOM 996 C CA . SER A 1 117 ? -32.400 -11.566 31.660 1.00 59.31 117 SER A CA 1
ATOM 997 C C . SER A 1 117 ? -31.207 -11.673 30.716 1.00 59.31 117 SER A C 1
ATOM 999 O O . SER A 1 117 ? -30.173 -11.060 30.997 1.00 59.31 117 SER A O 1
ATOM 1001 N N . GLN A 1 118 ? -31.311 -12.474 29.652 1.00 58.78 118 GLN A N 1
ATOM 1002 C CA . GLN A 1 118 ? -30.255 -12.511 28.646 1.00 58.78 118 GLN A CA 1
ATOM 1003 C C . GLN A 1 118 ? -29.888 -11.072 28.257 1.00 58.78 118 GLN A C 1
ATOM 1005 O O . GLN A 1 118 ? -30.797 -10.248 28.096 1.00 58.78 118 GLN A O 1
ATOM 1010 N N . PRO A 1 119 ? -28.587 -10.731 28.186 1.00 59.59 119 PRO A N 1
ATOM 1011 C CA . PRO A 1 119 ? -28.181 -9.386 27.821 1.00 59.59 119 PRO A CA 1
ATOM 1012 C C . PRO A 1 119 ? -28.830 -9.040 26.485 1.00 59.59 119 PRO A C 1
ATOM 1014 O O . PRO A 1 119 ? -28.834 -9.866 25.574 1.00 59.59 119 PRO A O 1
ATOM 1017 N N . TRP A 1 120 ? -29.410 -7.842 26.399 1.00 60.34 120 TRP A N 1
ATOM 1018 C CA . TRP A 1 120 ? -30.042 -7.360 25.177 1.00 60.34 120 TRP A CA 1
ATOM 1019 C C . TRP A 1 120 ? -29.032 -7.466 24.032 1.00 60.34 120 TRP A C 1
ATOM 1021 O O . TRP A 1 120 ? -27.998 -6.793 24.046 1.00 60.34 120 TRP A O 1
ATOM 1031 N N . VAL A 1 121 ? -29.297 -8.376 23.097 1.00 67.44 121 VAL A N 1
ATOM 1032 C CA . VAL A 1 121 ? -28.489 -8.549 21.894 1.00 67.44 121 VAL A CA 1
ATOM 1033 C C . VAL A 1 121 ? -29.012 -7.520 20.902 1.00 67.44 121 VAL A C 1
ATOM 1035 O O . VAL A 1 121 ? -30.191 -7.556 20.552 1.00 67.44 121 VAL A O 1
ATOM 1038 N N . ASP A 1 122 ? -28.168 -6.565 20.509 1.00 67.44 122 ASP A N 1
ATOM 1039 C CA . ASP A 1 12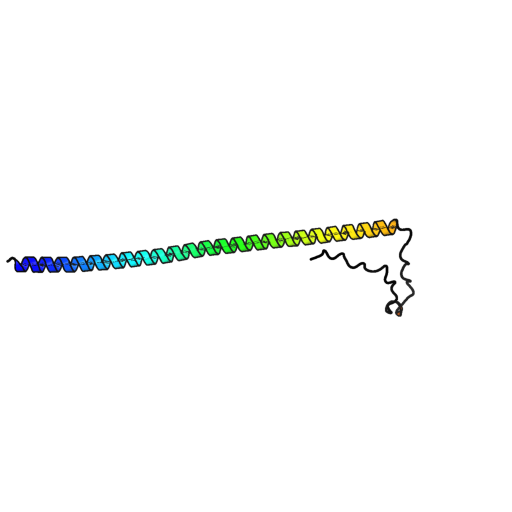2 ? -28.531 -5.611 19.459 1.00 67.44 122 ASP A CA 1
ATOM 1040 C C . ASP A 1 122 ? -28.891 -6.414 18.185 1.00 67.44 122 ASP A C 1
ATOM 1042 O O . ASP A 1 122 ? -28.144 -7.336 17.834 1.00 67.44 122 ASP A O 1
ATOM 1046 N N . PRO A 1 123 ? -30.040 -6.147 17.532 1.00 61.91 123 PRO A N 1
ATOM 1047 C CA . PRO A 1 123 ? -30.423 -6.859 16.317 1.00 61.91 123 PRO A CA 1
ATOM 1048 C C . PRO A 1 123 ? -29.376 -6.635 15.217 1.00 61.91 123 PRO A C 1
ATOM 1050 O O . PRO A 1 123 ? -28.852 -5.528 15.079 1.00 61.91 123 PRO A O 1
ATOM 1053 N N . VAL A 1 124 ? -29.065 -7.716 14.493 1.00 59.75 124 VAL A N 1
ATOM 1054 C CA . VAL A 1 124 ? -28.092 -7.772 13.384 1.00 59.75 124 VAL A CA 1
ATOM 1055 C C . VAL A 1 124 ? -28.593 -6.989 12.178 1.00 59.75 124 VAL A C 1
ATOM 1057 O O . VAL A 1 124 ? -29.790 -7.148 11.847 1.00 59.75 124 VAL A O 1
#

InterPro domains:
  IPR025259 Coiled-coil domain-containing protein 34/181 [PF13904] (2-120)
  IPR045323 Coiled-coil domain-containing protein 34 [PTHR23247] (3-122)

Foldseek 3Di:
DVVVVVVVVVVVVVVVVVVVVVVVVVVVVVVVVVVVVVVVVVVVVVVVVVVVVVVVVVVVVVVVVVVVVVVVVVVVVVVVVVVVVCCVPDPDHPDPDPPPCPPVVVVPPDDPPDPDPDPDDDDD

Organism: NCBI:txid36148

pLDDT: mean 84.11, std 15.6, range [52.56, 98.19]